Protein AF-A0A539DWR4-F1 (afdb_monomer_lite)

Secondary structure (DSSP, 8-state):
-HHHHHHHHHHHHHH---EEEEEEEEE-TTS-EEEEEEEEE-HHHHHH-TTTTTT---HHHHHTT-EEEEEE--TTS-EEEEEE--TTS--

Sequence (91 aa):
MTKAVLVVLGVLLLGACRVDVAVDVSMNENGSGVVTVAVSADAEVVQRAPGLADDLRFDDLTAAGWLVDGPTAASDGGLARRNKPPLSSPP

pLDDT: mean 77.06, std 10.95, range [50.72, 89.81]

Structure (mmCIF, N/CA/C/O backbone):
data_AF-A0A539DWR4-F1
#
_entry.id   AF-A0A539DWR4-F1
#
loop_
_atom_site.group_PDB
_atom_site.id
_atom_site.type_symbol
_atom_site.label_atom_id
_atom_site.label_alt_id
_atom_site.label_comp_id
_atom_site.label_asym_id
_atom_site.label_entity_id
_atom_site.label_seq_id
_atom_site.pdbx_PDB_ins_code
_atom_site.Cartn_x
_atom_site.Cartn_y
_atom_site.Cartn_z
_atom_site.occupancy
_atom_site.B_iso_or_equiv
_atom_site.auth_seq_id
_atom_site.auth_comp_id
_atom_site.auth_asym_id
_atom_site.auth_atom_id
_atom_site.pdbx_PDB_model_num
ATOM 1 N N . MET A 1 1 ? -37.434 16.956 18.348 1.00 61.19 1 MET A N 1
ATOM 2 C CA . MET A 1 1 ? -35.974 16.753 18.500 1.00 61.19 1 MET A CA 1
ATOM 3 C C . MET A 1 1 ? -35.548 15.311 18.222 1.00 61.19 1 MET A C 1
ATOM 5 O O . MET A 1 1 ? -34.816 15.119 17.265 1.00 61.19 1 MET A O 1
ATOM 9 N N . THR A 1 2 ? -36.033 14.299 18.953 1.00 75.12 2 THR A N 1
ATOM 10 C CA . THR A 1 2 ? -35.547 12.895 18.910 1.00 75.12 2 THR A CA 1
ATOM 11 C C . THR A 1 2 ? -35.324 12.300 17.511 1.00 75.12 2 THR A C 1
ATOM 13 O O . THR A 1 2 ? -34.270 11.728 17.259 1.00 75.12 2 THR A O 1
ATOM 16 N N . LYS A 1 3 ? -36.263 12.487 16.566 1.00 79.12 3 LYS A N 1
ATOM 17 C CA . LYS A 1 3 ? -36.112 12.000 15.178 1.00 79.12 3 LYS A CA 1
ATOM 18 C C . LYS A 1 3 ? -34.893 12.588 14.448 1.00 79.12 3 LYS A C 1
ATOM 20 O O . LYS A 1 3 ? -34.247 11.869 13.701 1.00 79.12 3 LYS A O 1
ATOM 25 N N . ALA A 1 4 ? -34.558 13.859 14.680 1.00 82.50 4 ALA A N 1
ATOM 26 C CA . ALA A 1 4 ? -33.389 1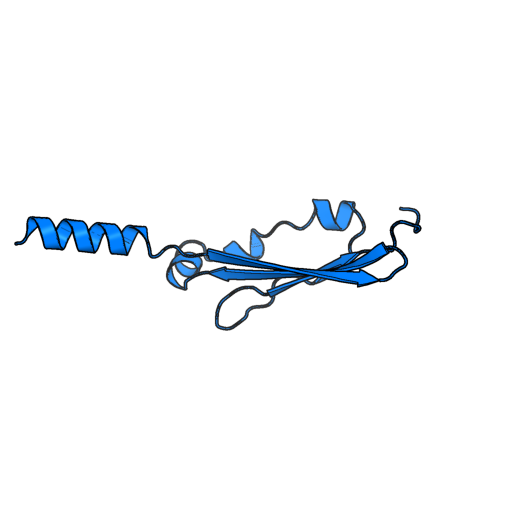4.492 14.067 1.00 82.50 4 ALA A CA 1
ATOM 27 C C . ALA A 1 4 ? -32.076 13.953 14.659 1.00 82.50 4 ALA A C 1
ATOM 29 O O . ALA A 1 4 ? -31.139 13.693 13.914 1.00 82.50 4 ALA A O 1
ATOM 30 N N . VAL A 1 5 ? -32.038 13.705 15.975 1.00 86.19 5 VAL A N 1
ATOM 31 C CA . VAL A 1 5 ? -30.879 13.087 16.647 1.00 86.19 5 VAL A CA 1
ATOM 32 C C . VAL A 1 5 ? -30.618 11.681 16.099 1.00 86.19 5 VAL A C 1
ATOM 34 O O . VAL A 1 5 ? -29.479 11.358 15.784 1.00 86.19 5 VAL A O 1
ATOM 37 N N . LEU A 1 6 ? -31.670 10.876 15.911 1.00 86.25 6 LEU A N 1
ATOM 38 C CA . LEU A 1 6 ? -31.562 9.538 15.315 1.00 86.25 6 LEU A CA 1
ATOM 39 C C . LEU A 1 6 ? -31.058 9.571 13.863 1.00 86.25 6 LEU A C 1
ATOM 41 O O . LEU A 1 6 ? -30.233 8.740 13.495 1.00 86.25 6 LEU A O 1
ATOM 45 N N . VAL A 1 7 ? -31.507 10.536 13.050 1.00 86.50 7 VAL A N 1
ATOM 46 C CA . VAL A 1 7 ? -31.015 10.707 11.669 1.00 86.50 7 VAL A CA 1
ATOM 47 C C . VAL A 1 7 ? -29.542 11.124 11.649 1.00 86.50 7 VAL A C 1
ATOM 49 O O . VAL A 1 7 ? -28.764 10.520 10.918 1.00 86.50 7 VAL A O 1
ATOM 52 N N . VAL A 1 8 ? -29.134 12.097 12.471 1.00 85.62 8 VAL A N 1
ATOM 53 C CA . VAL A 1 8 ? -27.727 12.535 12.557 1.00 85.62 8 VAL A CA 1
ATOM 54 C C . VAL A 1 8 ? -26.824 11.399 13.043 1.00 85.62 8 VAL A C 1
ATOM 56 O O . VAL A 1 8 ? -25.785 11.152 12.437 1.00 85.62 8 VAL A O 1
ATOM 59 N N . LEU A 1 9 ? -27.235 10.662 14.080 1.00 80.31 9 LEU A N 1
ATOM 60 C CA . LEU A 1 9 ? -26.483 9.510 14.582 1.00 80.31 9 LEU A CA 1
ATOM 61 C C . LEU A 1 9 ? -26.370 8.399 13.525 1.00 80.31 9 LEU A C 1
ATOM 63 O O . LEU A 1 9 ? -25.298 7.825 13.364 1.00 80.31 9 LEU A O 1
ATOM 67 N N . GLY A 1 10 ? -27.439 8.139 12.765 1.00 77.94 10 GLY A N 1
ATOM 68 C CA . GLY A 1 10 ? -27.410 7.206 11.637 1.00 77.94 10 GLY A CA 1
ATOM 69 C C . GLY A 1 10 ? -26.412 7.623 10.553 1.00 77.94 10 GLY A C 1
ATOM 70 O O . GLY A 1 10 ? -25.582 6.815 10.152 1.00 77.94 10 GLY A O 1
ATOM 71 N N . VAL A 1 11 ? -26.436 8.889 10.121 1.00 75.88 11 VAL A N 1
ATOM 72 C CA . VAL A 1 11 ? -25.494 9.415 9.113 1.00 75.88 11 VAL A CA 1
ATOM 73 C C . VAL A 1 11 ? -24.039 9.307 9.585 1.00 75.88 11 VAL A C 1
ATOM 75 O O . VAL A 1 11 ? -23.184 8.898 8.804 1.00 75.88 11 VAL A O 1
ATOM 78 N N . LEU A 1 12 ? -23.759 9.598 10.860 1.00 69.88 12 LEU A N 1
ATOM 79 C CA . LEU A 1 12 ? -22.420 9.434 11.440 1.00 69.88 12 LEU A CA 1
ATOM 80 C C . LEU A 1 12 ? -21.971 7.963 11.456 1.00 69.88 12 LEU A C 1
ATOM 82 O O . LEU A 1 12 ? -20.844 7.667 11.068 1.00 69.88 12 LEU A O 1
ATOM 86 N N . LEU A 1 13 ? -22.855 7.034 11.837 1.00 66.88 13 LEU A N 1
ATOM 87 C CA . LEU A 1 13 ? -22.555 5.596 11.862 1.00 66.88 13 LEU A CA 1
ATOM 88 C C . LEU A 1 13 ? -22.341 4.996 10.462 1.00 66.88 13 LEU A C 1
ATOM 90 O O . LEU A 1 13 ? -21.541 4.074 10.326 1.00 66.88 13 LEU A O 1
ATOM 94 N N . LEU A 1 14 ? -23.011 5.514 9.425 1.00 65.88 14 LEU A N 1
ATOM 95 C CA . LEU A 1 14 ? -22.756 5.114 8.034 1.00 65.88 14 LEU A CA 1
ATOM 96 C C . LEU A 1 14 ? -21.456 5.714 7.465 1.00 65.88 14 LEU A C 1
ATOM 98 O O . LEU A 1 14 ? -20.907 5.155 6.520 1.00 65.88 14 LEU A O 1
ATOM 102 N N . GLY A 1 15 ? -20.959 6.825 8.021 1.00 64.25 15 GLY A N 1
ATOM 103 C CA . GLY A 1 15 ? -19.692 7.446 7.616 1.00 64.25 15 GLY A CA 1
ATOM 104 C C . GLY A 1 15 ? -18.436 6.819 8.239 1.00 64.25 15 GLY A C 1
ATOM 105 O O . GLY A 1 15 ? -17.347 7.000 7.705 1.00 64.25 15 GLY A O 1
ATOM 106 N N . ALA A 1 16 ? -18.573 6.071 9.340 1.00 64.62 16 ALA A N 1
ATOM 107 C CA . ALA A 1 16 ? -17.473 5.521 10.149 1.00 64.62 16 ALA A CA 1
ATOM 108 C C . ALA A 1 16 ? -16.930 4.158 9.650 1.00 64.62 16 ALA A C 1
ATOM 110 O O . ALA A 1 16 ? -16.690 3.227 10.426 1.00 64.62 16 ALA A O 1
ATOM 111 N N . CYS A 1 17 ? -16.800 4.019 8.331 1.00 73.94 17 CYS A N 1
ATOM 112 C CA . CYS A 1 17 ? -16.131 2.898 7.667 1.00 73.94 17 CYS A CA 1
ATOM 113 C C . CYS A 1 17 ? -15.155 3.458 6.626 1.00 73.94 17 CYS A C 1
ATOM 115 O O . CYS A 1 17 ? -15.316 3.212 5.427 1.00 73.94 17 CYS A O 1
ATOM 117 N N . ARG A 1 18 ? -14.192 4.279 7.057 1.00 79.12 18 ARG A N 1
ATOM 118 C CA . ARG A 1 18 ? -13.254 4.925 6.143 1.00 79.12 18 ARG A CA 1
ATOM 119 C C . ARG A 1 18 ? -12.093 3.995 5.801 1.00 79.12 18 ARG A C 1
ATOM 121 O O . ARG A 1 18 ? -11.543 3.299 6.654 1.00 79.12 18 ARG A O 1
ATOM 128 N N . VAL A 1 19 ? -11.734 4.017 4.522 1.00 81.31 19 VAL A N 1
ATOM 129 C CA . VAL A 1 19 ? -10.485 3.480 3.986 1.00 81.31 19 VAL A CA 1
ATOM 130 C C . VAL A 1 19 ? -9.949 4.530 3.019 1.00 81.31 19 VAL A C 1
ATOM 132 O O . VAL A 1 19 ? -10.616 4.852 2.035 1.00 81.31 19 VAL A O 1
ATOM 135 N N . ASP A 1 20 ? -8.777 5.087 3.307 1.00 84.88 20 ASP A N 1
ATOM 136 C CA . ASP A 1 20 ? -8.083 6.026 2.428 1.00 84.88 20 ASP A CA 1
ATOM 137 C C . ASP A 1 20 ? -6.973 5.293 1.677 1.00 84.88 20 ASP A C 1
ATOM 139 O O . ASP A 1 20 ? -6.095 4.673 2.279 1.00 84.88 20 ASP A O 1
ATOM 143 N N . VAL A 1 21 ? -6.998 5.395 0.347 1.00 84.44 21 VAL A N 1
ATOM 144 C CA . VAL A 1 21 ? -5.972 4.822 -0.529 1.00 84.44 21 VAL A CA 1
ATOM 145 C C . VAL A 1 21 ? -5.208 5.950 -1.207 1.00 84.44 21 VAL A C 1
ATOM 147 O O . VAL A 1 21 ? -5.790 6.737 -1.955 1.00 84.44 21 VAL A O 1
ATOM 150 N N . 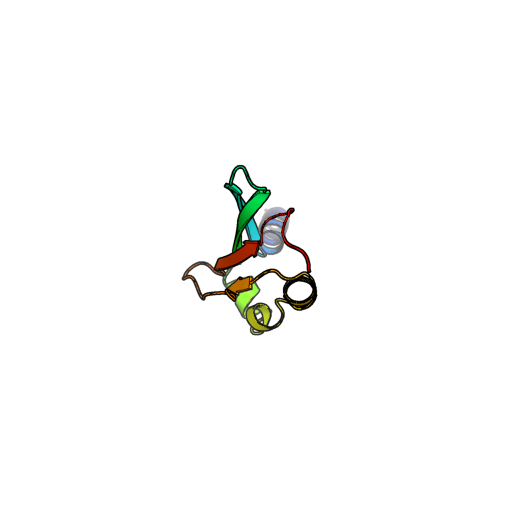ALA A 1 22 ? -3.897 6.003 -0.982 1.00 86.69 22 ALA A N 1
ATOM 151 C CA . ALA A 1 22 ? -2.992 6.915 -1.673 1.00 86.69 22 ALA A CA 1
ATOM 152 C C . ALA A 1 22 ? -2.004 6.117 -2.532 1.00 86.69 22 ALA A C 1
ATOM 154 O O . ALA A 1 22 ? -1.372 5.173 -2.055 1.00 86.69 22 ALA A O 1
ATOM 155 N N . VAL A 1 23 ? -1.872 6.510 -3.800 1.00 88.44 23 VAL A N 1
ATOM 156 C CA . VAL A 1 23 ? -0.951 5.894 -4.762 1.00 88.44 23 VAL A CA 1
ATOM 157 C C . VAL A 1 23 ? 0.085 6.929 -5.181 1.00 88.44 23 VAL A C 1
ATOM 159 O O . VAL A 1 23 ? -0.253 7.931 -5.808 1.00 88.44 23 VAL A O 1
ATOM 162 N N . ASP A 1 24 ? 1.341 6.667 -4.839 1.00 89.38 24 ASP A N 1
ATOM 163 C CA . ASP A 1 24 ? 2.509 7.420 -5.295 1.00 89.38 24 ASP A CA 1
ATOM 164 C C . ASP A 1 24 ? 3.210 6.654 -6.427 1.00 89.38 24 ASP A C 1
ATOM 166 O O . ASP A 1 24 ? 3.279 5.422 -6.402 1.00 89.38 24 ASP A O 1
ATOM 170 N N . VAL A 1 25 ? 3.714 7.376 -7.430 1.00 89.62 25 VAL A N 1
ATOM 171 C CA . VAL A 1 25 ? 4.307 6.803 -8.646 1.00 89.62 25 VAL A CA 1
ATOM 172 C C . VAL A 1 25 ? 5.592 7.552 -8.985 1.00 89.62 25 VAL A C 1
ATOM 174 O O . VAL A 1 25 ? 5.559 8.658 -9.521 1.00 89.62 25 VAL A O 1
ATOM 177 N N . SER A 1 26 ? 6.732 6.916 -8.724 1.00 89.81 26 SER A N 1
ATOM 178 C CA . SER A 1 26 ? 8.054 7.423 -9.091 1.00 89.81 26 SER A CA 1
ATOM 179 C C . SER A 1 26 ? 8.596 6.645 -10.290 1.00 89.81 26 SER A C 1
ATOM 181 O O . SER A 1 26 ? 8.631 5.413 -10.271 1.00 89.81 26 SER A O 1
ATOM 183 N N . MET A 1 27 ? 9.001 7.352 -11.348 1.00 89.81 27 MET A N 1
ATOM 184 C CA . MET A 1 27 ? 9.468 6.765 -12.609 1.00 89.81 27 MET A CA 1
ATOM 185 C C . MET A 1 27 ? 10.830 7.320 -13.024 1.00 89.81 27 MET A C 1
ATOM 187 O O . MET A 1 27 ? 11.070 8.523 -12.969 1.00 89.81 27 MET A O 1
ATOM 191 N N . ASN A 1 28 ? 11.686 6.425 -13.510 1.00 88.62 28 ASN A N 1
ATOM 192 C CA . ASN A 1 28 ? 12.948 6.749 -14.164 1.00 88.62 28 ASN A CA 1
ATOM 193 C C . ASN A 1 28 ? 12.738 6.958 -15.674 1.00 88.62 28 ASN A C 1
ATOM 195 O O . ASN A 1 28 ? 11.796 6.423 -16.262 1.00 88.62 28 ASN A O 1
ATOM 199 N N . GLU A 1 29 ? 13.670 7.650 -16.333 1.00 88.62 29 GLU A N 1
ATOM 200 C CA . GLU A 1 29 ? 13.625 7.923 -17.783 1.00 88.62 29 GLU A CA 1
ATOM 201 C C . GLU A 1 29 ? 13.568 6.650 -18.654 1.00 88.62 29 GLU A C 1
ATOM 203 O O . GLU A 1 29 ? 13.013 6.665 -19.749 1.00 88.62 29 GLU A O 1
ATOM 208 N N . ASN A 1 30 ? 14.089 5.522 -18.156 1.00 83.25 30 ASN A N 1
ATOM 209 C CA . ASN A 1 30 ? 14.038 4.214 -18.826 1.00 83.25 30 ASN A CA 1
ATOM 210 C C . ASN A 1 30 ? 12.703 3.454 -18.635 1.00 83.25 30 ASN A C 1
ATOM 212 O O . ASN A 1 30 ? 12.590 2.293 -19.032 1.00 83.25 30 ASN A O 1
ATOM 216 N N . GLY A 1 31 ? 11.706 4.070 -17.994 1.00 83.00 31 GLY A N 1
ATOM 217 C CA . GLY A 1 31 ? 10.394 3.475 -17.744 1.00 83.00 31 GLY A CA 1
ATOM 218 C C . GLY A 1 31 ? 10.348 2.428 -16.624 1.00 83.00 31 GLY A C 1
ATOM 219 O O . GLY A 1 31 ? 9.311 1.782 -16.468 1.00 83.00 31 GLY A O 1
ATOM 220 N N . SER A 1 32 ? 11.425 2.236 -15.850 1.00 85.38 32 SER A N 1
ATOM 221 C CA . SER A 1 32 ? 11.345 1.535 -14.559 1.00 85.38 32 SER A CA 1
ATOM 222 C C . SER A 1 32 ? 10.827 2.474 -13.470 1.00 85.38 32 SER A C 1
ATOM 224 O O . SER A 1 32 ? 10.815 3.695 -13.646 1.00 85.38 32 SER A O 1
ATOM 226 N N . GLY A 1 33 ? 10.393 1.931 -12.334 1.00 85.81 33 GLY A N 1
ATOM 227 C CA . GLY A 1 33 ? 9.864 2.777 -11.270 1.00 85.81 33 GLY A CA 1
ATOM 228 C C . GLY A 1 33 ? 9.452 2.043 -10.004 1.00 85.81 33 GLY A C 1
ATOM 229 O O . GLY A 1 33 ? 9.581 0.825 -9.879 1.00 85.81 33 GLY A O 1
ATOM 230 N N . VAL A 1 34 ? 8.924 2.819 -9.066 1.00 87.50 34 VAL A N 1
ATOM 231 C CA . VAL A 1 34 ? 8.361 2.369 -7.792 1.00 87.50 34 VAL A CA 1
ATOM 232 C C . VAL A 1 34 ? 6.943 2.916 -7.703 1.00 87.50 34 VAL A C 1
ATOM 234 O O . VAL A 1 34 ? 6.7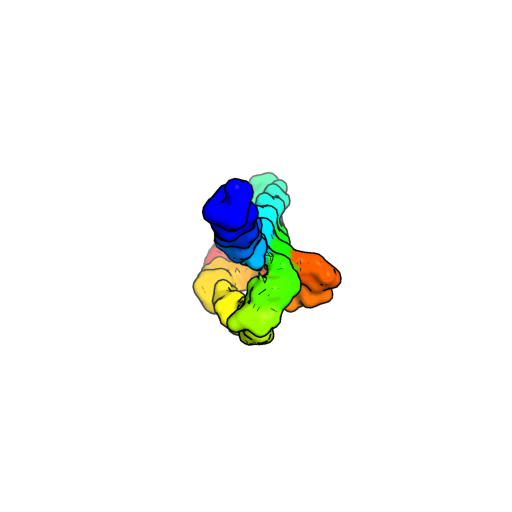11 4.088 -7.994 1.00 87.50 34 VAL A O 1
ATOM 237 N N . VAL A 1 35 ? 6.000 2.068 -7.298 1.00 87.50 35 VAL A N 1
ATOM 238 C CA . VAL A 1 35 ? 4.639 2.491 -6.960 1.00 87.50 35 VAL A CA 1
ATOM 239 C C . VAL A 1 35 ? 4.392 2.165 -5.499 1.00 87.50 35 VAL A C 1
ATOM 241 O O . VAL A 1 35 ? 4.433 1.003 -5.094 1.00 87.50 35 VAL A O 1
ATOM 244 N N . THR A 1 36 ? 4.158 3.193 -4.694 1.00 86.06 36 THR A N 1
ATOM 245 C CA . THR A 1 36 ? 3.847 3.033 -3.272 1.00 86.06 36 THR A CA 1
ATOM 246 C C . THR A 1 36 ? 2.335 3.115 -3.109 1.00 86.06 36 THR A C 1
ATOM 248 O O . THR A 1 36 ? 1.714 4.032 -3.645 1.00 86.06 36 THR A O 1
ATOM 251 N N . VAL A 1 37 ? 1.736 2.165 -2.391 1.00 84.44 37 VAL A N 1
ATOM 252 C CA . VAL A 1 37 ? 0.292 2.134 -2.125 1.00 84.44 37 VAL A CA 1
ATOM 253 C C . VAL A 1 37 ? 0.090 2.135 -0.614 1.00 84.44 37 VAL A C 1
ATOM 255 O O . VAL A 1 37 ? 0.338 1.135 0.060 1.00 84.44 37 VAL A O 1
ATOM 258 N N . ALA A 1 38 ? -0.336 3.275 -0.081 1.00 82.38 38 ALA A N 1
ATOM 259 C CA . ALA A 1 38 ? -0.778 3.392 1.302 1.00 82.38 38 ALA A CA 1
ATOM 260 C C . ALA A 1 38 ? -2.283 3.104 1.371 1.00 82.38 38 ALA A C 1
ATOM 262 O O . ALA A 1 38 ? -3.043 3.610 0.541 1.00 82.38 38 ALA A O 1
ATOM 263 N N . VAL A 1 39 ? -2.697 2.291 2.342 1.00 80.69 39 VAL A N 1
ATOM 264 C CA . VAL A 1 39 ? -4.084 1.878 2.589 1.00 80.69 39 VAL A CA 1
ATOM 265 C C . VAL A 1 39 ? -4.353 2.003 4.089 1.00 80.69 39 VAL A C 1
ATOM 267 O O . VAL A 1 39 ? -4.241 1.034 4.843 1.00 80.69 39 VAL A O 1
ATOM 270 N N . SER A 1 40 ? -4.701 3.216 4.512 1.00 79.38 40 SER A N 1
ATOM 271 C CA . SER A 1 40 ? -5.151 3.481 5.880 1.00 79.38 40 SER A CA 1
ATOM 272 C C . SER A 1 40 ? -6.617 3.068 6.010 1.00 79.38 40 SER A C 1
ATOM 274 O O . SER A 1 40 ? -7.414 3.298 5.100 1.00 79.38 40 SER A O 1
ATOM 276 N N . ALA A 1 41 ? -6.975 2.433 7.123 1.00 79.62 41 ALA A N 1
ATOM 277 C CA . ALA A 1 41 ? -8.329 1.962 7.396 1.00 79.62 41 ALA A CA 1
ATOM 278 C C . ALA A 1 41 ? -8.661 2.180 8.873 1.00 79.62 41 ALA A C 1
ATOM 280 O O . ALA A 1 41 ? -7.841 1.862 9.738 1.00 79.62 41 ALA A O 1
ATOM 281 N N . ASP A 1 42 ? -9.864 2.689 9.160 1.00 79.81 42 ASP A N 1
ATOM 282 C CA . ASP A 1 42 ? -10.299 2.956 10.536 1.00 79.81 42 ASP A CA 1
ATOM 283 C C . ASP A 1 42 ? -10.200 1.691 11.409 1.00 79.81 42 ASP A C 1
ATOM 285 O O . ASP A 1 42 ? -10.429 0.563 10.950 1.00 79.81 42 ASP A O 1
ATOM 289 N N . ALA A 1 43 ? -9.930 1.863 12.705 1.00 77.31 43 ALA A N 1
ATOM 290 C CA . ALA A 1 43 ? -9.799 0.748 13.644 1.00 77.31 43 ALA A CA 1
ATOM 291 C C . ALA A 1 43 ? -11.066 -0.128 13.690 1.00 77.31 43 ALA A C 1
ATOM 293 O O . ALA A 1 43 ? -10.992 -1.338 13.908 1.00 77.31 43 ALA A O 1
ATOM 294 N N . GLU A 1 44 ? -12.240 0.457 13.466 1.00 78.44 44 GLU A N 1
ATOM 295 C CA . GLU A 1 44 ? -13.531 -0.216 13.372 1.00 78.44 44 GLU A CA 1
ATOM 296 C C . GLU A 1 44 ? -13.685 -1.034 12.079 1.00 78.44 44 GLU A C 1
ATOM 298 O O . GLU A 1 44 ? -14.489 -1.965 12.047 1.00 78.44 44 GLU A O 1
ATOM 303 N N . VAL A 1 45 ? -12.954 -0.717 11.006 1.00 79.38 45 VAL A N 1
ATOM 304 C CA . VAL A 1 45 ? -12.885 -1.548 9.789 1.00 79.38 45 VAL A CA 1
ATOM 305 C C . VAL A 1 45 ? -12.000 -2.763 10.062 1.00 79.38 45 VAL A C 1
ATOM 307 O O . VAL A 1 45 ? -12.451 -3.893 9.875 1.00 79.38 45 VAL A O 1
ATOM 310 N N . VAL A 1 46 ? -10.799 -2.553 10.613 1.00 79.12 46 VAL A N 1
ATOM 311 C CA . VAL A 1 46 ? -9.855 -3.634 10.957 1.00 79.12 46 VAL A CA 1
ATOM 312 C C . VAL A 1 46 ? -10.453 -4.606 11.986 1.00 79.12 46 VAL A C 1
ATOM 314 O O . VAL A 1 46 ? -10.347 -5.817 11.825 1.00 79.12 46 VAL A O 1
ATOM 317 N N . GLN A 1 47 ? -11.177 -4.113 12.997 1.00 81.50 47 GLN A N 1
ATOM 318 C CA . GLN A 1 47 ? -11.890 -4.966 13.965 1.00 81.50 47 GLN A CA 1
ATOM 319 C C . GLN A 1 47 ? -13.015 -5.810 13.341 1.00 81.50 47 GLN A C 1
ATOM 321 O O . GLN A 1 47 ? -13.330 -6.880 13.861 1.00 81.50 47 GLN A O 1
ATOM 326 N N . ARG A 1 48 ? -13.638 -5.349 12.246 1.00 82.50 48 ARG A N 1
ATOM 327 C CA . ARG A 1 48 ? -14.687 -6.095 11.524 1.00 82.50 48 ARG A CA 1
ATOM 328 C C . ARG A 1 48 ? -14.121 -7.056 10.474 1.00 82.50 48 ARG A C 1
ATOM 330 O O . ARG A 1 48 ? -14.798 -8.023 10.134 1.00 82.50 48 ARG A O 1
ATOM 337 N N . ALA A 1 49 ? -12.895 -6.828 10.011 1.00 82.50 49 ALA A N 1
ATOM 338 C CA . ALA A 1 49 ? -12.166 -7.688 9.085 1.00 82.50 49 ALA A CA 1
ATOM 339 C C . ALA A 1 49 ? -10.742 -7.972 9.618 1.00 82.50 49 ALA A C 1
ATOM 341 O O . ALA A 1 49 ? -9.768 -7.446 9.084 1.00 82.50 49 ALA A O 1
ATOM 342 N N . PRO A 1 50 ? -10.583 -8.806 10.666 1.00 77.50 50 PRO A N 1
ATOM 343 C CA . PRO A 1 50 ? -9.277 -9.040 11.294 1.00 77.50 50 PRO A CA 1
ATOM 344 C C . PRO A 1 50 ? -8.253 -9.734 10.378 1.00 77.50 50 PRO A C 1
ATOM 346 O O . PRO A 1 50 ? -7.061 -9.641 10.641 1.00 77.50 50 PRO A O 1
ATOM 349 N N . GLY A 1 51 ? -8.702 -10.396 9.303 1.00 81.38 51 GLY A N 1
ATOM 350 C CA . GLY A 1 51 ? -7.850 -10.966 8.249 1.00 81.38 51 GLY A CA 1
ATOM 351 C C . GLY A 1 51 ? -7.561 -10.022 7.072 1.00 81.38 51 GLY A C 1
ATOM 352 O O . GLY A 1 51 ? -6.944 -10.448 6.104 1.00 81.38 51 GLY A O 1
ATOM 353 N N . LEU A 1 52 ? -7.983 -8.749 7.124 1.00 80.12 52 LEU A N 1
ATOM 354 C CA . LEU A 1 52 ? -7.910 -7.813 5.987 1.00 80.12 52 LEU A CA 1
ATOM 355 C C . LEU A 1 52 ? -6.494 -7.633 5.417 1.00 80.12 52 LEU A C 1
ATOM 357 O O . LEU A 1 52 ? -6.359 -7.351 4.233 1.00 80.12 52 LEU A O 1
ATOM 361 N N . ALA A 1 53 ? -5.450 -7.791 6.237 1.00 77.75 53 ALA A N 1
ATOM 362 C CA . ALA A 1 53 ? -4.061 -7.733 5.779 1.00 77.75 53 ALA A CA 1
ATOM 363 C C . ALA A 1 53 ? -3.644 -8.979 4.972 1.00 77.75 53 ALA A C 1
ATOM 365 O O . ALA A 1 53 ? -2.887 -8.846 4.012 1.00 77.75 53 ALA A O 1
ATOM 366 N N . ASP A 1 54 ? -4.163 -10.157 5.333 1.00 82.56 54 ASP A N 1
ATOM 367 C CA . ASP A 1 54 ? -3.899 -11.437 4.662 1.00 82.56 54 ASP A CA 1
ATOM 368 C C . ASP A 1 54 ? -4.764 -11.610 3.396 1.00 82.56 54 ASP A C 1
ATOM 370 O O . ASP A 1 54 ? -4.361 -12.276 2.445 1.00 82.56 54 ASP A O 1
ATOM 374 N N . ASP A 1 55 ? -5.937 -10.965 3.350 1.00 84.44 55 ASP A N 1
ATOM 375 C CA . ASP A 1 55 ? -6.823 -10.911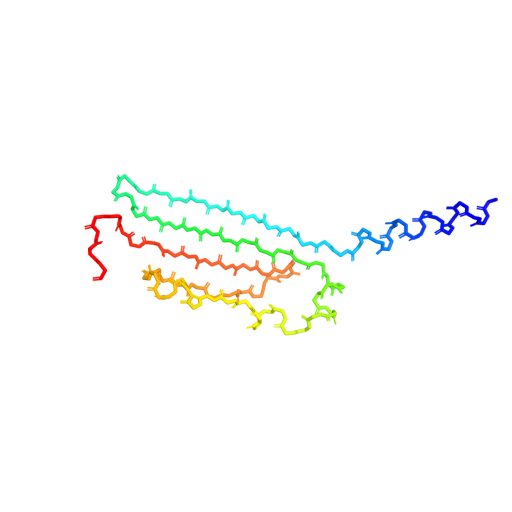 2.176 1.00 84.44 55 ASP A CA 1
ATOM 376 C C . ASP A 1 55 ? -6.269 -10.041 1.020 1.00 84.44 55 ASP A C 1
ATOM 378 O O . ASP A 1 55 ? -6.825 -10.059 -0.085 1.00 84.44 55 ASP A O 1
ATOM 382 N N . LEU A 1 56 ? -5.183 -9.282 1.231 1.00 83.25 56 LEU A N 1
ATOM 383 C CA . LEU A 1 56 ? -4.553 -8.458 0.191 1.00 83.25 56 LEU A CA 1
ATOM 384 C C . LEU A 1 56 ? -3.821 -9.329 -0.840 1.00 83.25 56 LEU A C 1
ATOM 386 O O . LEU A 1 56 ? -2.765 -9.902 -0.575 1.00 83.25 56 LEU A O 1
ATOM 390 N N . ARG A 1 57 ? -4.372 -9.397 -2.056 1.00 87.69 57 ARG A N 1
ATOM 391 C CA . ARG A 1 57 ? -3.852 -10.253 -3.132 1.00 87.69 57 ARG A CA 1
ATOM 392 C C . ARG A 1 57 ? -2.838 -9.529 -4.003 1.00 87.69 57 ARG A C 1
ATOM 394 O O . ARG A 1 57 ? -3.127 -8.482 -4.578 1.00 87.69 57 ARG A O 1
ATOM 401 N N . PHE A 1 58 ? -1.675 -10.155 -4.160 1.00 86.62 58 PHE A N 1
ATOM 402 C CA . PHE A 1 58 ? -0.579 -9.660 -4.993 1.00 86.62 58 PHE A CA 1
ATOM 403 C C . PHE A 1 58 ? -0.164 -10.661 -6.090 1.00 86.62 58 PHE A C 1
ATOM 405 O O . PHE A 1 58 ? 0.805 -10.412 -6.802 1.00 86.62 58 PHE A O 1
ATOM 412 N N . ASP A 1 59 ? -0.896 -11.768 -6.266 1.00 89.00 59 ASP A N 1
ATOM 413 C CA . ASP A 1 59 ? -0.526 -12.874 -7.166 1.00 89.00 59 ASP A CA 1
ATOM 414 C C . ASP A 1 59 ? -0.425 -12.442 -8.634 1.00 89.00 59 ASP A C 1
ATOM 416 O O . ASP A 1 59 ? 0.599 -12.684 -9.273 1.00 89.00 59 ASP A O 1
ATOM 420 N N . ASP A 1 60 ? -1.422 -11.702 -9.137 1.00 87.38 60 ASP A N 1
ATOM 421 C CA . ASP A 1 60 ? -1.405 -11.080 -10.473 1.00 87.38 60 ASP A CA 1
ATOM 422 C C . ASP A 1 60 ? -0.179 -10.175 -10.677 1.00 87.38 60 ASP A C 1
ATOM 424 O O . ASP A 1 60 ? 0.261 -9.925 -11.799 1.00 87.38 60 ASP A O 1
ATOM 428 N N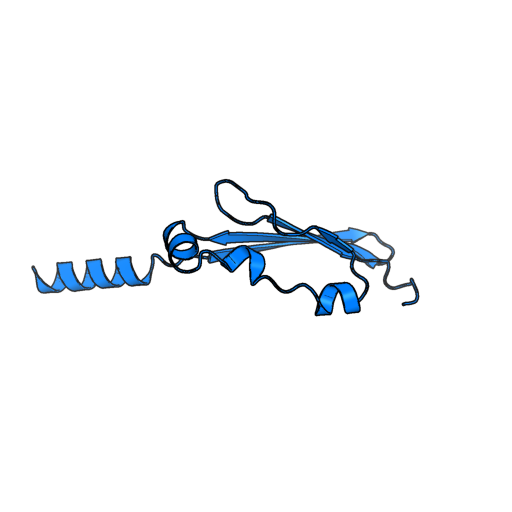 . LEU A 1 61 ? 0.373 -9.648 -9.582 1.00 86.50 61 LEU A N 1
ATOM 429 C CA . LEU A 1 61 ? 1.459 -8.681 -9.599 1.00 86.50 61 LEU A CA 1
ATOM 430 C C . LEU A 1 61 ? 2.819 -9.399 -9.605 1.00 86.50 61 LEU A C 1
ATOM 432 O O . LEU A 1 61 ? 3.710 -9.034 -10.372 1.00 86.50 61 LEU A O 1
ATOM 436 N N . THR A 1 62 ? 2.949 -10.473 -8.829 1.00 87.81 62 THR A N 1
ATOM 437 C CA . THR A 1 62 ? 4.090 -11.394 -8.911 1.00 87.81 62 THR A CA 1
ATOM 438 C C . THR A 1 62 ? 4.134 -12.088 -10.279 1.00 87.81 62 THR A C 1
ATOM 440 O O . THR A 1 62 ? 5.192 -12.158 -10.900 1.00 87.81 62 THR A O 1
ATOM 443 N N . ALA A 1 63 ? 2.981 -12.507 -10.814 1.00 88.06 63 ALA A N 1
ATOM 444 C CA . ALA A 1 63 ? 2.857 -13.081 -12.158 1.00 88.06 63 ALA A CA 1
ATOM 445 C C . ALA A 1 63 ? 3.190 -12.079 -13.282 1.00 88.06 63 ALA A C 1
ATOM 447 O O . ALA A 1 63 ? 3.678 -12.477 -14.336 1.00 88.06 63 ALA A O 1
ATOM 448 N N . ALA A 1 64 ? 2.975 -10.779 -13.052 1.00 85.19 64 ALA A N 1
ATOM 449 C CA . ALA A 1 64 ? 3.371 -9.695 -13.955 1.00 85.19 64 ALA A CA 1
ATOM 450 C C . ALA A 1 64 ? 4.800 -9.155 -13.703 1.00 85.19 64 ALA A C 1
ATOM 452 O O . ALA A 1 64 ? 5.136 -8.069 -14.184 1.00 85.19 64 ALA A O 1
ATOM 453 N N . GLY A 1 65 ? 5.632 -9.871 -12.937 1.00 84.94 65 GLY A N 1
ATOM 454 C CA . GLY A 1 65 ? 7.060 -9.574 -12.781 1.00 84.94 65 GLY A CA 1
ATOM 455 C C . GLY A 1 65 ? 7.397 -8.303 -11.992 1.00 84.94 65 GLY A C 1
ATOM 456 O O . GLY A 1 65 ? 8.517 -7.805 -12.099 1.00 84.94 65 GLY A O 1
ATOM 457 N N . TRP A 1 66 ? 6.472 -7.747 -11.199 1.00 86.56 66 TRP A N 1
ATOM 458 C CA . TRP A 1 66 ? 6.882 -6.806 -10.149 1.00 86.56 66 TRP A CA 1
ATOM 459 C C . TRP A 1 66 ? 7.631 -7.561 -9.041 1.00 86.56 66 TRP A C 1
ATOM 461 O O . TRP A 1 66 ? 7.329 -8.722 -8.771 1.00 86.56 66 TRP A O 1
ATOM 471 N N . LEU A 1 67 ? 8.490 -6.862 -8.297 1.00 85.69 67 LEU A N 1
ATOM 472 C CA . LEU A 1 67 ? 8.775 -7.254 -6.914 1.00 85.69 67 LEU A CA 1
ATOM 473 C C . LEU A 1 67 ? 7.785 -6.523 -5.994 1.00 85.69 67 LEU A C 1
ATOM 475 O O . LEU A 1 67 ? 7.447 -5.355 -6.231 1.00 85.69 67 LEU A O 1
ATOM 479 N N . VAL A 1 68 ? 7.294 -7.224 -4.973 1.00 86.06 68 VAL A N 1
ATOM 480 C CA . VAL A 1 68 ? 6.244 -6.739 -4.069 1.00 86.06 68 VAL A CA 1
ATOM 481 C C . VAL A 1 68 ? 6.733 -6.820 -2.628 1.00 86.06 68 VAL A C 1
ATOM 483 O O . VAL A 1 68 ? 6.968 -7.910 -2.112 1.00 86.06 68 VAL A O 1
ATOM 486 N N . ASP A 1 69 ? 6.839 -5.669 -1.974 1.00 80.75 69 ASP A N 1
ATOM 487 C CA . ASP A 1 69 ? 6.984 -5.578 -0.527 1.00 80.75 69 ASP A CA 1
ATOM 488 C C . ASP A 1 69 ? 5.575 -5.598 0.087 1.00 80.75 69 ASP A C 1
ATOM 490 O O . ASP A 1 69 ? 4.737 -4.735 -0.208 1.00 80.75 69 ASP A O 1
ATOM 494 N N . GLY A 1 70 ? 5.305 -6.617 0.907 1.00 71.88 70 GLY A N 1
ATOM 495 C CA . GLY A 1 70 ? 3.991 -6.857 1.507 1.00 71.88 70 GLY A CA 1
ATOM 496 C C . GLY A 1 70 ? 3.527 -5.761 2.481 1.00 71.88 70 GLY A C 1
ATOM 497 O O . GLY A 1 70 ? 4.301 -4.872 2.848 1.00 71.88 70 GLY A O 1
ATOM 498 N N . PRO A 1 71 ? 2.257 -5.816 2.924 1.00 73.06 71 PRO A N 1
ATOM 499 C CA . PRO A 1 71 ? 1.685 -4.824 3.824 1.00 73.06 71 PRO A CA 1
ATOM 500 C C . PRO A 1 71 ? 2.438 -4.785 5.159 1.00 73.06 71 PRO A C 1
ATOM 502 O O . PRO A 1 71 ? 2.525 -5.776 5.882 1.00 73.06 71 PRO A O 1
ATOM 505 N N . THR A 1 72 ? 2.946 -3.608 5.513 1.00 66.56 72 THR A N 1
ATOM 506 C CA . THR A 1 72 ? 3.504 -3.331 6.840 1.00 66.56 72 THR A CA 1
ATOM 507 C C . THR A 1 72 ? 2.451 -2.698 7.743 1.00 66.56 72 THR A C 1
ATOM 509 O O . THR A 1 72 ? 1.676 -1.833 7.325 1.00 66.56 72 THR A O 1
ATOM 512 N N . ALA A 1 73 ? 2.419 -3.148 9.000 1.00 60.94 73 ALA A N 1
ATOM 513 C CA . ALA A 1 73 ? 1.502 -2.658 10.020 1.00 60.94 73 ALA A CA 1
ATOM 514 C C . ALA A 1 73 ? 1.930 -1.266 10.517 1.00 60.94 73 ALA A C 1
ATOM 516 O O . ALA A 1 73 ? 2.707 -1.137 11.464 1.00 60.94 73 ALA A O 1
ATOM 517 N N . ALA A 1 74 ? 1.423 -0.224 9.860 1.00 57.03 74 ALA A N 1
ATOM 518 C CA . ALA A 1 74 ? 1.483 1.146 10.354 1.00 57.03 74 ALA A CA 1
ATOM 519 C C . ALA A 1 74 ? 0.458 1.368 11.487 1.00 57.03 74 ALA A C 1
ATOM 521 O O . ALA A 1 74 ? -0.564 0.683 11.553 1.00 57.03 74 ALA A O 1
ATOM 522 N N . SER A 1 75 ? 0.716 2.337 12.371 1.00 54.19 75 SER A N 1
ATOM 523 C CA . SER A 1 75 ? -0.141 2.682 13.526 1.00 54.19 75 SER A CA 1
ATOM 524 C C . SER A 1 75 ? -1.541 3.201 13.158 1.00 54.19 75 SER A C 1
ATOM 526 O O . SER A 1 75 ? -2.416 3.287 14.014 1.00 54.19 75 SER A O 1
ATOM 528 N N . ASP A 1 76 ? -1.716 3.552 11.891 1.00 51.41 76 ASP A N 1
ATOM 529 C CA . ASP A 1 76 ? -2.873 4.129 11.209 1.00 51.41 76 ASP A CA 1
ATOM 530 C C . ASP A 1 76 ? -3.344 3.262 10.016 1.00 51.41 76 ASP A C 1
ATOM 532 O O . ASP A 1 76 ? -4.264 3.640 9.291 1.00 51.41 76 ASP A O 1
ATOM 536 N N . GLY A 1 77 ? -2.751 2.075 9.838 1.00 50.72 77 GLY A N 1
ATOM 537 C CA . GLY A 1 77 ? -3.115 1.095 8.812 1.00 50.72 77 GLY A CA 1
ATOM 538 C C . GLY A 1 77 ? -2.245 1.126 7.546 1.00 50.72 77 GLY A C 1
ATOM 539 O O . GLY A 1 77 ? -2.069 2.160 6.913 1.00 50.72 77 GLY A O 1
ATOM 540 N N . GLY A 1 78 ? -1.729 -0.055 7.186 1.00 53.03 78 GLY A N 1
ATOM 541 C CA . GLY A 1 78 ? -1.340 -0.472 5.829 1.00 53.03 78 GLY A CA 1
ATOM 542 C C . GLY A 1 78 ? -0.416 0.426 4.992 1.00 53.03 78 GLY A C 1
ATOM 543 O O . GLY A 1 78 ? -0.875 1.290 4.249 1.00 53.03 78 GLY A O 1
ATOM 544 N N . LEU A 1 79 ? 0.878 0.086 4.934 1.00 54.3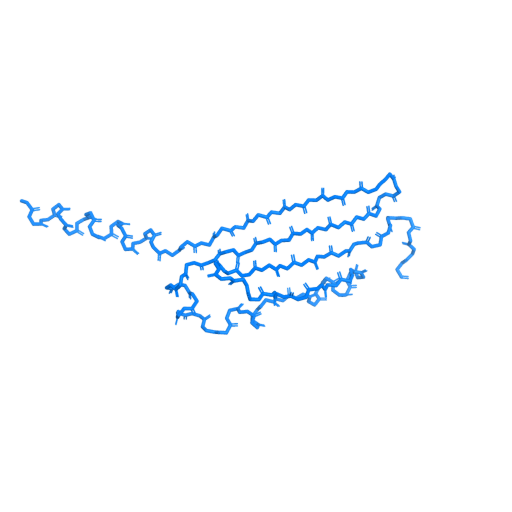4 79 LEU A N 1
ATOM 545 C CA . LEU A 1 79 ? 1.785 0.550 3.869 1.00 54.34 79 LEU A CA 1
ATOM 546 C C . LEU A 1 79 ? 2.298 -0.630 3.029 1.00 54.34 79 LEU A C 1
ATOM 548 O O . LEU A 1 79 ? 2.911 -1.545 3.579 1.00 54.34 79 LEU A O 1
ATOM 552 N N . ALA A 1 80 ? 2.102 -0.590 1.707 1.00 58.31 80 ALA A N 1
ATOM 553 C CA . ALA A 1 80 ? 2.626 -1.568 0.747 1.00 58.31 80 ALA A CA 1
ATOM 554 C C . ALA A 1 80 ? 3.455 -0.883 -0.360 1.00 58.31 80 ALA A C 1
ATOM 556 O O . ALA A 1 80 ? 3.204 0.270 -0.734 1.00 58.31 80 ALA A O 1
ATOM 557 N N . ARG A 1 81 ? 4.455 -1.582 -0.914 1.00 60.84 81 ARG A N 1
ATOM 558 C CA . ARG A 1 81 ? 5.378 -1.023 -1.920 1.00 60.84 81 ARG A CA 1
ATOM 559 C C . ARG A 1 81 ? 5.582 -2.007 -3.080 1.00 60.84 81 ARG A C 1
ATOM 561 O O . ARG A 1 81 ? 5.942 -3.159 -2.890 1.00 60.84 81 ARG A O 1
ATOM 568 N N . ARG A 1 82 ? 5.348 -1.544 -4.312 1.00 69.25 82 ARG A N 1
ATOM 569 C CA . ARG A 1 82 ? 5.685 -2.232 -5.571 1.00 69.25 82 ARG A CA 1
ATOM 570 C C . ARG A 1 82 ? 6.971 -1.630 -6.137 1.00 69.25 82 ARG A C 1
ATOM 572 O O . ARG A 1 82 ? 7.083 -0.405 -6.195 1.00 69.25 82 ARG A O 1
ATOM 579 N N . ASN A 1 83 ? 7.861 -2.440 -6.705 1.00 70.00 83 ASN A N 1
ATOM 580 C CA . ASN A 1 83 ? 8.797 -1.953 -7.727 1.00 70.00 83 ASN A CA 1
ATOM 581 C C . ASN A 1 83 ? 8.515 -2.603 -9.090 1.00 70.00 83 ASN A C 1
ATOM 583 O O . ASN A 1 83 ? 7.935 -3.690 -9.168 1.00 70.00 83 ASN A O 1
ATOM 587 N N . LYS A 1 84 ? 8.824 -1.876 -10.169 1.00 73.81 84 LYS A N 1
ATOM 588 C CA . LYS A 1 84 ? 8.612 -2.312 -11.550 1.00 73.81 84 LYS A CA 1
ATOM 589 C C . LYS A 1 84 ? 9.952 -2.417 -12.276 1.00 73.81 84 LYS A C 1
ATOM 591 O O . LYS A 1 84 ? 10.677 -1.414 -12.307 1.00 73.81 84 LYS A O 1
ATOM 596 N N . PRO A 1 85 ? 10.259 -3.549 -12.935 1.00 63.50 85 PRO A N 1
ATOM 597 C CA . PRO A 1 85 ? 11.348 -3.583 -13.902 1.00 63.50 85 PRO A CA 1
ATOM 598 C C . PRO A 1 85 ? 11.097 -2.594 -15.065 1.00 63.50 85 PRO A C 1
ATOM 600 O O . PRO A 1 85 ? 9.951 -2.195 -15.307 1.00 63.50 85 PRO A O 1
ATOM 603 N N . PRO A 1 86 ? 12.156 -2.165 -15.781 1.00 67.81 86 PRO A N 1
ATOM 604 C CA . PRO A 1 86 ? 12.036 -1.309 -16.961 1.00 67.81 86 PRO A CA 1
ATOM 605 C C . PRO A 1 86 ? 11.071 -1.864 -18.014 1.00 67.81 86 PRO A C 1
ATOM 607 O O . PRO A 1 86 ? 11.030 -3.066 -18.254 1.00 67.81 86 PRO A O 1
ATOM 610 N N . LEU A 1 87 ? 10.374 -0.979 -18.734 1.00 61.25 87 LEU A N 1
ATOM 611 C CA . LEU A 1 87 ? 9.546 -1.362 -19.893 1.00 61.25 87 LEU A CA 1
ATOM 612 C C . LEU A 1 87 ? 10.355 -1.973 -21.055 1.00 61.25 87 LEU A C 1
ATOM 614 O O . LEU A 1 87 ? 9.773 -2.567 -21.958 1.00 61.25 87 LEU A O 1
ATOM 618 N N . SER A 1 88 ? 11.679 -1.808 -21.046 1.00 65.81 88 SER A N 1
ATOM 619 C CA . SER A 1 88 ? 12.623 -2.398 -22.000 1.00 65.81 88 SER A CA 1
ATOM 620 C C . SER A 1 88 ? 13.216 -3.739 -21.549 1.00 65.81 88 SER A C 1
ATOM 622 O O . SER A 1 88 ? 13.971 -4.347 -22.308 1.00 65.81 88 SER A O 1
ATOM 624 N N . SER A 1 89 ? 12.903 -4.212 -20.338 1.00 57.56 89 SER A N 1
ATOM 625 C CA . SER A 1 89 ? 13.297 -5.545 -19.880 1.00 57.56 89 SER A CA 1
ATOM 626 C C . SER A 1 89 ? 12.343 -6.608 -20.443 1.00 57.56 89 SER A C 1
ATOM 628 O O . SER A 1 89 ? 11.129 -6.399 -20.409 1.00 57.56 89 SER A O 1
ATOM 630 N N . PRO A 1 90 ? 12.853 -7.746 -20.954 1.00 55.94 90 PRO A N 1
ATOM 631 C CA . PRO A 1 90 ? 12.006 -8.884 -21.296 1.00 55.94 90 PRO A CA 1
ATOM 632 C C . PRO A 1 90 ? 11.380 -9.507 -20.030 1.00 55.94 90 PRO A C 1
ATOM 634 O O . PRO A 1 90 ? 11.938 -9.325 -18.942 1.00 55.94 90 PRO A O 1
ATOM 637 N N . PRO A 1 91 ? 10.246 -10.220 -20.168 1.00 57.94 91 PRO A N 1
ATOM 638 C CA . PRO A 1 91 ? 9.658 -11.030 -19.100 1.00 57.94 91 PRO A CA 1
ATOM 639 C C . PRO A 1 91 ? 10.482 -12.295 -18.801 1.00 57.94 91 PRO A C 1
ATOM 641 O O . PRO A 1 91 ? 11.167 -12.788 -19.728 1.00 57.94 91 PRO A O 1
#

Radius of gyration: 18.78 Å; chains: 1; bounding box: 50×30×41 Å

Foldseek 3Di:
DVVVVVVVVVVVVVVQWDWDWDWDWAADPLGWTKIKIFIFTHPVNCVVVVCVQVPDDCPVVVVVPWDWDGWDDDPRDTIIMITGDGPPDDD